Protein AF-K4H9W8-F1 (afdb_monomer)

Organism: Anniella pulchra (NCBI:txid51957)

Sequence (143 aa):
IAGLVKGAHAGQGLGNAFLSHISACDGIFHLLRSFDDDDITHIEGSVEPVRDIEIIHEELRLKDEEMIMPIIDKLEKVAVRGGDKKLKPEYDIMCKIKSWVIDEKKPVRFYHDWNDKEIDVLNKYLFLTSKPMIYLVNLSEKD

pLDDT: mean 89.05, std 9.46, range [46.97, 97.44]

InterPro domains:
  IPR023192 TGS-like domain superfamily [G3DSA:1.10.150.300] (41-131)
  IPR027417 P-loop containing nucleoside triphosphate hydrolase [SSF52540] (1-142)
  IPR031167 OBG-type guanine nucleotide-binding (G) domain [PS51710] (1-143)

Mean predicted aligned error: 5.2 Å

Nearest PDB structures (foldseek):
  7y9i-assembly1_A  TM=8.765E-01  e=2.970E-10  Arabidopsis thaliana
  8w51-assembly1_y  TM=8.673E-01  e=8.167E-10  Escherichia coli
  5ee0-assembly1_A  TM=8.818E-01  e=6.900E-10  Oryza sativa Japonica Group
  1ni3-assembly1_A  TM=8.364E-01  e=4.167E-09  Schizosaccharomyces pombe
  3a98-assembly2_C  TM=3.569E-01  e=1.534E+00  Homo sapiens

Structure (mmCIF, N/CA/C/O backbone):
data_AF-K4H9W8-F1
#
_entry.id   AF-K4H9W8-F1
#
loop_
_atom_site.group_PDB
_atom_site.id
_atom_site.type_symbol
_atom_site.label_atom_id
_atom_site.label_alt_id
_atom_site.label_comp_id
_atom_site.label_asym_id
_atom_site.label_entity_id
_atom_site.label_seq_id
_atom_site.pdbx_PDB_ins_code
_atom_site.Cartn_x
_atom_site.Cartn_y
_atom_site.Cartn_z
_atom_site.occupancy
_atom_site.B_iso_or_equiv
_atom_site.auth_seq_id
_atom_site.auth_comp_id
_atom_site.auth_asym_id
_atom_site.auth_atom_id
_atom_site.pdbx_PDB_model_num
ATOM 1 N N . ILE A 1 1 ? -0.582 -5.292 16.988 1.00 46.97 1 ILE A N 1
ATOM 2 C CA . ILE A 1 1 ? 0.657 -4.506 16.761 1.00 46.97 1 ILE A CA 1
ATOM 3 C C . ILE A 1 1 ? 0.306 -3.042 17.035 1.00 46.97 1 ILE A C 1
ATOM 5 O O . ILE A 1 1 ? -0.759 -2.631 16.595 1.00 46.97 1 ILE A O 1
ATOM 9 N N . ALA A 1 2 ? 1.089 -2.303 17.829 1.00 53.44 2 ALA A N 1
ATOM 10 C CA . ALA A 1 2 ? 0.696 -0.981 18.340 1.00 53.44 2 ALA A CA 1
ATOM 11 C C . ALA A 1 2 ? 1.026 0.186 17.385 1.00 53.44 2 ALA A C 1
ATOM 13 O O . ALA A 1 2 ? 2.138 0.250 16.868 1.00 53.44 2 ALA A O 1
ATOM 14 N N . GLY A 1 3 ? 0.078 1.125 17.255 1.00 64.50 3 GLY A N 1
ATOM 15 C CA . GLY A 1 3 ? 0.339 2.561 17.088 1.00 64.50 3 GLY A CA 1
ATOM 16 C C . GLY A 1 3 ? 0.890 3.042 15.747 1.00 64.50 3 GLY A C 1
ATOM 17 O O . GLY A 1 3 ? 1.866 3.790 15.744 1.00 64.50 3 GLY A O 1
ATOM 18 N N . LEU A 1 4 ? 0.274 2.674 14.619 1.00 70.88 4 LEU A N 1
ATOM 19 C CA . LEU A 1 4 ? 0.430 3.522 13.436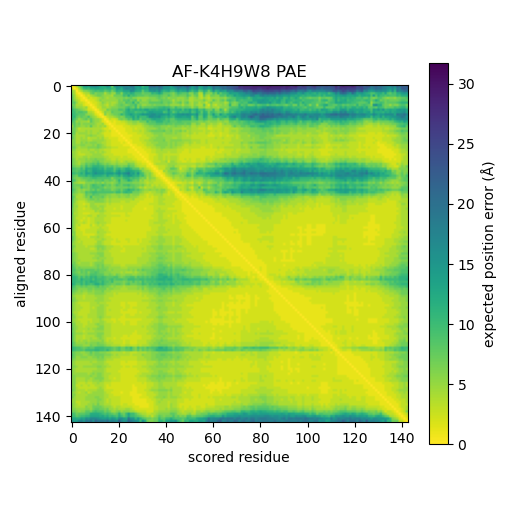 1.00 70.88 4 LEU A CA 1
ATOM 20 C C . LEU A 1 4 ? -0.365 4.812 13.672 1.00 70.88 4 LEU A C 1
ATOM 22 O O . LEU A 1 4 ? -1.519 4.763 14.091 1.00 70.88 4 LEU A O 1
ATOM 26 N N . VAL A 1 5 ? 0.261 5.947 13.401 1.00 73.06 5 VAL A N 1
ATOM 27 C CA . VAL A 1 5 ? -0.339 7.277 13.527 1.00 73.06 5 VAL A CA 1
ATOM 28 C C . VAL A 1 5 ? -0.243 7.989 12.189 1.00 73.06 5 VAL A C 1
ATOM 30 O O . VAL A 1 5 ? 0.559 7.593 11.337 1.00 73.06 5 VAL A O 1
ATOM 33 N N . LYS A 1 6 ? -1.024 9.056 12.006 1.00 79.44 6 LYS A N 1
ATOM 34 C CA . LYS A 1 6 ? -0.850 9.947 10.853 1.00 79.44 6 LYS A CA 1
ATOM 35 C C . LYS A 1 6 ? 0.613 10.398 10.753 1.00 79.44 6 LYS A C 1
ATOM 37 O O . LYS A 1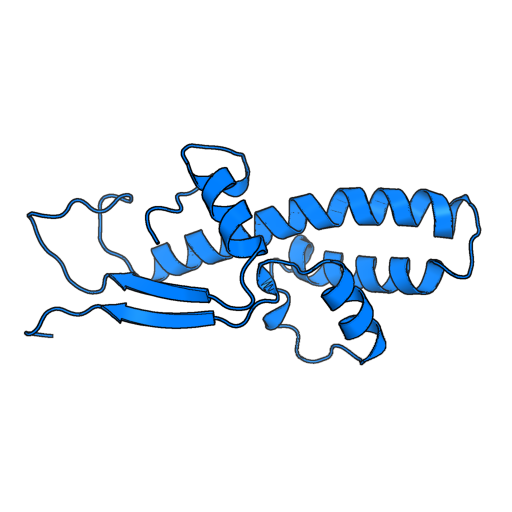 6 ? 1.201 10.822 11.745 1.00 79.44 6 LYS A O 1
ATOM 42 N N . GLY A 1 7 ? 1.189 10.312 9.559 1.00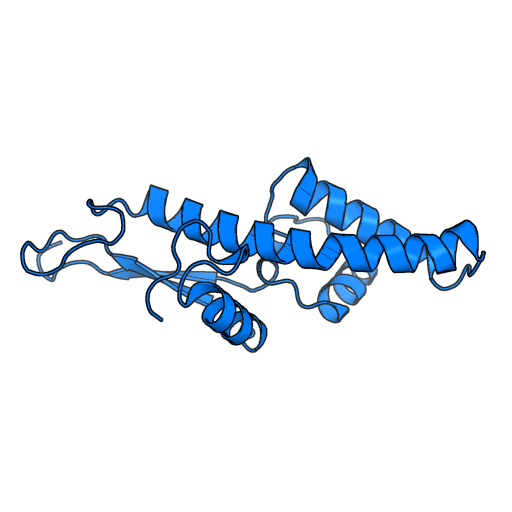 78.00 7 GLY A N 1
ATOM 43 C CA . GLY A 1 7 ? 2.583 10.659 9.278 1.00 78.00 7 GLY A CA 1
ATOM 44 C C . GLY A 1 7 ? 3.597 9.527 9.488 1.00 78.00 7 GLY A C 1
ATOM 45 O O . GLY A 1 7 ? 4.803 9.777 9.408 1.00 78.00 7 GLY A O 1
ATOM 46 N N . ALA A 1 8 ? 3.153 8.291 9.733 1.00 80.62 8 ALA A N 1
ATOM 47 C CA . ALA A 1 8 ? 4.031 7.128 9.873 1.00 80.62 8 ALA A CA 1
ATOM 48 C C . ALA A 1 8 ? 4.880 6.855 8.616 1.00 80.62 8 ALA A C 1
ATOM 50 O O . ALA A 1 8 ? 6.061 6.517 8.749 1.00 80.62 8 ALA A O 1
ATOM 51 N N . HIS A 1 9 ? 4.320 7.033 7.413 1.00 75.50 9 HIS A N 1
ATOM 52 C CA . HIS A 1 9 ? 5.037 6.878 6.139 1.00 75.50 9 HIS A CA 1
ATOM 53 C C . HIS A 1 9 ? 6.255 7.813 6.048 1.00 75.50 9 HIS A C 1
ATOM 55 O O . HIS A 1 9 ? 7.350 7.358 5.708 1.00 75.50 9 HIS A O 1
ATOM 61 N N . ALA A 1 10 ? 6.085 9.066 6.489 1.00 76.31 10 ALA A N 1
ATOM 62 C CA . ALA A 1 10 ? 7.093 10.126 6.490 1.00 76.31 10 ALA A CA 1
ATOM 63 C C . ALA A 1 10 ? 8.125 10.017 7.633 1.00 76.31 10 ALA A C 1
ATOM 65 O O . ALA A 1 10 ? 8.957 10.909 7.811 1.00 76.31 10 ALA A O 1
ATOM 66 N N . GLY A 1 11 ? 8.087 8.944 8.430 1.00 69.94 11 GLY A N 1
ATOM 67 C CA . GLY A 1 11 ? 9.059 8.707 9.498 1.00 69.94 11 GLY A CA 1
ATOM 68 C C . GLY A 1 11 ? 8.749 9.389 10.829 1.00 69.94 11 GLY A C 1
ATOM 69 O O . GLY A 1 11 ? 9.638 9.472 11.676 1.00 69.94 11 GLY A O 1
ATOM 70 N N . GLN A 1 12 ? 7.517 9.859 11.049 1.00 67.31 12 GLN A N 1
ATOM 71 C CA . GLN A 1 12 ? 7.117 10.348 12.368 1.00 67.31 12 GLN A CA 1
ATOM 72 C C . GLN A 1 12 ? 6.910 9.179 13.347 1.00 67.31 12 GLN A C 1
ATOM 74 O O . GLN A 1 12 ? 6.242 8.186 13.048 1.00 67.31 12 GLN A O 1
ATOM 79 N N . GLY A 1 13 ? 7.496 9.300 14.542 1.00 66.31 13 GLY A N 1
ATOM 80 C CA . GLY A 1 13 ? 7.389 8.299 15.606 1.00 66.31 13 GLY A CA 1
ATOM 81 C C . GLY A 1 13 ? 8.024 6.944 15.259 1.00 66.31 13 GLY A C 1
ATOM 82 O O . GLY A 1 13 ? 8.989 6.854 14.505 1.00 66.31 13 GLY A O 1
ATOM 83 N N . LEU A 1 14 ? 7.475 5.865 15.826 1.00 65.12 14 LEU A N 1
ATOM 84 C CA . LEU A 1 14 ? 7.913 4.481 15.570 1.00 65.12 14 LEU A CA 1
ATOM 85 C C . LEU A 1 14 ? 7.293 3.877 14.288 1.00 65.12 14 LEU A C 1
ATOM 87 O O . LEU A 1 14 ? 7.533 2.710 13.971 1.00 65.12 14 LEU A O 1
ATOM 91 N N . GLY A 1 15 ? 6.515 4.662 13.531 1.00 72.25 15 GLY A N 1
ATOM 92 C CA . GLY A 1 15 ? 5.702 4.195 12.405 1.00 72.25 15 GLY A CA 1
ATOM 93 C C . GLY A 1 15 ? 6.502 3.606 11.239 1.00 72.25 15 GLY A C 1
ATOM 94 O O . GLY A 1 15 ? 6.111 2.586 10.679 1.00 72.25 15 GLY A O 1
ATOM 95 N N . ASN A 1 16 ? 7.672 4.161 10.910 1.00 73.94 16 ASN A N 1
ATOM 96 C CA . ASN A 1 16 ? 8.487 3.635 9.806 1.00 73.94 16 ASN A CA 1
ATOM 97 C C . ASN A 1 16 ? 9.101 2.255 10.119 1.00 73.94 16 ASN A C 1
ATOM 99 O O . ASN A 1 16 ? 9.172 1.391 9.246 1.00 73.94 16 ASN A O 1
ATOM 103 N N . ALA A 1 17 ? 9.490 2.009 11.377 1.00 76.81 17 ALA A N 1
ATOM 104 C CA . ALA A 1 17 ? 9.936 0.682 11.808 1.00 76.81 17 ALA A CA 1
ATOM 105 C C . ALA A 1 17 ? 8.788 -0.337 11.720 1.00 76.81 17 ALA A C 1
ATOM 107 O O . ALA A 1 17 ? 8.982 -1.467 11.277 1.00 76.81 17 ALA A O 1
ATOM 108 N N . PHE A 1 18 ? 7.571 0.087 12.064 1.00 81.31 18 PHE A N 1
ATOM 109 C CA . PHE A 1 18 ? 6.373 -0.736 11.945 1.00 81.31 18 PHE A CA 1
ATOM 110 C C . PHE A 1 18 ? 6.062 -1.102 10.489 1.00 81.31 18 PHE A C 1
ATOM 112 O O . PHE A 1 18 ? 5.829 -2.272 10.195 1.00 81.31 18 PHE A O 1
ATOM 119 N N . LEU A 1 19 ? 6.104 -0.137 9.564 1.00 83.44 19 LEU A N 1
ATOM 120 C CA . LEU A 1 19 ? 5.876 -0.391 8.137 1.00 83.44 19 LEU A CA 1
ATOM 121 C C . LEU A 1 19 ? 6.883 -1.407 7.576 1.00 83.44 19 LEU A C 1
ATOM 123 O O . LEU A 1 19 ? 6.492 -2.302 6.832 1.00 83.44 19 LEU A O 1
ATOM 127 N N . SER A 1 20 ? 8.147 -1.339 8.009 1.00 83.38 20 SER A N 1
ATOM 128 C CA . SER A 1 20 ? 9.173 -2.337 7.670 1.00 83.38 20 SER A CA 1
ATOM 129 C C . SER A 1 20 ? 8.806 -3.752 8.145 1.00 83.38 20 SER A C 1
ATOM 131 O O . SER A 1 20 ? 8.986 -4.723 7.410 1.00 83.38 20 SER A O 1
ATOM 133 N N . HIS A 1 21 ? 8.225 -3.887 9.342 1.00 86.75 21 HIS A N 1
ATOM 134 C CA . HIS A 1 21 ? 7.729 -5.178 9.822 1.00 86.75 21 HIS A CA 1
ATOM 135 C C . HIS A 1 21 ? 6.546 -5.697 8.999 1.00 86.75 21 HIS A C 1
ATOM 137 O O . HIS A 1 21 ? 6.520 -6.885 8.688 1.00 86.75 21 HIS A O 1
ATOM 143 N N . ILE A 1 22 ? 5.605 -4.833 8.593 1.00 89.06 22 ILE A N 1
ATOM 144 C CA . ILE A 1 22 ? 4.497 -5.246 7.713 1.00 89.06 22 ILE A CA 1
ATOM 145 C C . ILE A 1 22 ? 5.032 -5.752 6.370 1.00 89.06 22 ILE A C 1
ATOM 147 O O . ILE A 1 22 ? 4.514 -6.738 5.843 1.00 89.06 22 ILE A O 1
ATOM 151 N N . SER A 1 23 ? 6.072 -5.120 5.816 1.00 88.56 23 SER A N 1
ATOM 152 C CA . SER A 1 23 ? 6.688 -5.558 4.556 1.00 88.56 23 SER A CA 1
ATOM 153 C C . SER A 1 23 ? 7.126 -7.023 4.597 1.00 88.56 23 SER A C 1
ATOM 155 O O . SER A 1 23 ? 7.016 -7.708 3.582 1.00 88.56 23 SER A O 1
ATOM 157 N N . ALA A 1 24 ? 7.559 -7.508 5.765 1.00 89.62 24 ALA A N 1
ATOM 158 C CA . ALA A 1 24 ? 8.021 -8.877 5.984 1.00 89.62 24 ALA A CA 1
ATOM 159 C C . ALA A 1 24 ? 6.896 -9.907 6.223 1.00 89.62 24 ALA A C 1
ATOM 161 O O . ALA A 1 24 ? 7.190 -11.085 6.409 1.00 89.62 24 ALA A O 1
ATOM 162 N N . CYS A 1 25 ? 5.627 -9.492 6.244 1.00 92.00 25 CYS A N 1
ATOM 163 C CA . CYS A 1 25 ? 4.475 -10.376 6.438 1.00 92.00 25 CYS A CA 1
ATOM 164 C C . CYS A 1 25 ? 3.660 -10.529 5.151 1.00 92.00 25 CYS A C 1
ATOM 166 O O . CYS A 1 25 ? 3.593 -9.604 4.349 1.00 92.00 25 CYS A O 1
ATOM 168 N N . ASP A 1 26 ? 2.950 -11.642 4.985 1.00 93.19 26 ASP A N 1
ATOM 169 C CA . ASP A 1 26 ? 2.101 -11.869 3.803 1.00 93.19 26 ASP A CA 1
ATOM 170 C C . ASP A 1 26 ? 0.655 -11.391 3.977 1.00 93.19 26 ASP A C 1
ATOM 172 O O . ASP A 1 26 ? -0.097 -11.326 3.014 1.00 93.19 26 ASP A O 1
ATOM 176 N N . GLY A 1 27 ? 0.250 -11.027 5.192 1.00 92.88 27 GLY A N 1
ATOM 177 C CA . GLY A 1 27 ? -1.112 -10.603 5.501 1.00 92.88 27 GLY A CA 1
ATOM 178 C C . GLY A 1 27 ? -1.175 -9.749 6.759 1.00 92.88 27 GLY A C 1
ATOM 179 O O . GLY A 1 27 ? -0.221 -9.691 7.537 1.00 92.88 27 GLY A O 1
ATOM 180 N N . ILE A 1 28 ? -2.302 -9.064 6.945 1.00 92.12 28 ILE A N 1
ATOM 181 C CA . ILE A 1 28 ? -2.494 -8.106 8.035 1.00 92.12 28 ILE A CA 1
ATOM 182 C C . ILE A 1 28 ? -3.751 -8.469 8.827 1.00 92.12 28 ILE A C 1
ATOM 184 O O . ILE A 1 28 ? -4.854 -8.471 8.289 1.00 92.12 28 ILE A O 1
ATOM 188 N N . PHE A 1 29 ? -3.599 -8.703 10.129 1.00 93.25 29 PHE A N 1
ATOM 189 C CA . PHE A 1 29 ? -4.721 -8.657 11.065 1.00 93.25 29 PHE A CA 1
ATOM 190 C C . PHE A 1 29 ? -4.869 -7.229 11.587 1.00 93.25 29 PHE A C 1
ATOM 192 O O . PHE A 1 29 ? -4.049 -6.758 12.379 1.00 93.25 29 PHE A O 1
ATOM 199 N N . HIS A 1 30 ? -5.902 -6.532 11.123 1.00 91.38 30 HIS A N 1
ATOM 200 C CA . HIS A 1 30 ? -6.201 -5.172 11.539 1.00 91.38 30 HIS A CA 1
ATOM 201 C C . HIS A 1 30 ? -7.137 -5.201 12.745 1.00 91.38 30 HIS A C 1
ATOM 203 O O . HIS A 1 30 ? -8.353 -5.308 12.609 1.00 91.38 30 HIS A O 1
ATOM 209 N N . LEU A 1 31 ? -6.553 -5.109 13.938 1.00 89.25 31 LEU A N 1
ATOM 210 C CA . LEU A 1 31 ? -7.307 -4.979 15.180 1.00 89.25 31 LEU A CA 1
ATOM 211 C C . LEU A 1 31 ? -7.895 -3.568 15.286 1.00 89.25 31 LEU A C 1
ATOM 213 O O . LEU A 1 31 ? -7.167 -2.590 15.113 1.00 89.25 31 LEU A O 1
ATOM 217 N N . LEU A 1 32 ? -9.190 -3.484 15.564 1.00 88.06 32 LEU A N 1
ATOM 218 C CA . LEU A 1 32 ? -9.955 -2.255 15.726 1.00 88.06 32 LEU A CA 1
ATOM 219 C C . LEU A 1 32 ? -10.504 -2.206 17.145 1.00 88.06 32 LEU A C 1
ATOM 221 O O . LEU A 1 32 ? -11.067 -3.191 17.619 1.00 88.06 32 LEU A O 1
ATOM 225 N N . ARG A 1 33 ? -10.355 -1.071 17.823 1.00 86.88 33 ARG A N 1
ATOM 226 C CA . ARG A 1 33 ? -11.002 -0.836 19.116 1.00 86.88 33 ARG A CA 1
ATOM 227 C C . ARG A 1 33 ? -12.407 -0.313 18.852 1.00 86.88 33 ARG A C 1
ATOM 229 O O . ARG A 1 33 ? -12.536 0.723 18.221 1.00 86.88 33 ARG A O 1
ATOM 236 N N . SER A 1 34 ? -13.428 -1.011 19.338 1.00 86.00 34 SER A N 1
ATOM 237 C CA . SER A 1 34 ? -14.835 -0.611 19.216 1.00 86.00 34 SER A CA 1
ATOM 238 C C . SER A 1 34 ? -15.533 -0.583 20.582 1.00 86.00 34 SER A C 1
ATOM 240 O O . SER A 1 34 ? -16.704 -0.928 20.688 1.00 86.00 34 SER A O 1
ATOM 242 N N . PHE A 1 35 ? -14.797 -0.195 21.626 1.00 84.06 35 PHE A N 1
ATOM 243 C CA . PHE A 1 35 ? -15.314 0.028 22.974 1.00 84.06 35 PHE A CA 1
ATOM 244 C C . PHE A 1 35 ? -14.620 1.234 23.611 1.00 84.06 35 PHE A C 1
ATOM 246 O O . PHE A 1 35 ? -13.419 1.466 23.395 1.00 84.06 35 PHE A O 1
ATOM 253 N N . ASP A 1 36 ? -15.371 1.959 24.429 1.00 78.00 36 ASP A N 1
ATOM 254 C CA . ASP A 1 36 ? -14.857 3.039 25.259 1.00 78.00 36 ASP A CA 1
ATOM 255 C C . ASP A 1 36 ? -14.380 2.483 26.605 1.00 78.00 36 ASP A C 1
ATOM 257 O O . ASP A 1 36 ? -14.989 1.587 27.187 1.00 78.00 36 ASP A O 1
ATOM 261 N N . ASP A 1 37 ? -13.243 2.989 27.072 1.00 79.69 37 ASP A N 1
ATOM 262 C CA . ASP A 1 37 ? -12.665 2.666 28.378 1.00 79.69 37 ASP A CA 1
ATOM 263 C C . ASP A 1 37 ? -11.874 3.893 28.836 1.00 79.69 37 ASP A C 1
ATOM 265 O O . ASP A 1 37 ? -10.909 4.283 28.164 1.00 79.69 37 ASP A O 1
ATOM 269 N N . ASP A 1 38 ? -12.325 4.506 29.933 1.00 77.38 38 ASP A N 1
ATOM 270 C CA . ASP A 1 38 ? -11.776 5.743 30.500 1.00 77.38 38 ASP A CA 1
ATOM 271 C C . ASP A 1 38 ? -10.332 5.565 31.001 1.00 77.38 38 ASP A C 1
ATOM 273 O O . ASP A 1 38 ? -9.578 6.539 31.071 1.00 77.38 38 ASP A O 1
ATOM 277 N N . ASP A 1 39 ? -9.912 4.327 31.286 1.00 80.31 39 ASP A N 1
ATOM 278 C CA . ASP A 1 39 ? -8.555 4.012 31.734 1.00 80.31 39 ASP A CA 1
ATOM 279 C C . ASP A 1 39 ? -7.557 3.888 30.562 1.00 80.31 39 ASP A C 1
ATOM 281 O O . ASP A 1 39 ? -6.340 3.828 30.774 1.00 80.31 39 ASP A O 1
ATOM 285 N N . ILE A 1 40 ? -8.035 3.874 29.308 1.00 77.25 40 ILE A N 1
ATOM 286 C CA . ILE A 1 40 ? -7.204 3.681 28.110 1.00 77.25 40 ILE A CA 1
ATOM 287 C C . ILE A 1 40 ? -7.343 4.867 27.154 1.00 77.25 40 ILE A C 1
ATOM 289 O O . ILE A 1 40 ? -8.289 4.954 26.363 1.00 77.25 40 ILE A O 1
ATOM 293 N N . THR A 1 41 ? -6.325 5.727 27.118 1.00 78.81 41 THR A N 1
ATOM 294 C CA . THR A 1 41 ? -6.267 6.861 26.188 1.00 78.81 41 THR A CA 1
ATOM 295 C C . THR A 1 41 ? -6.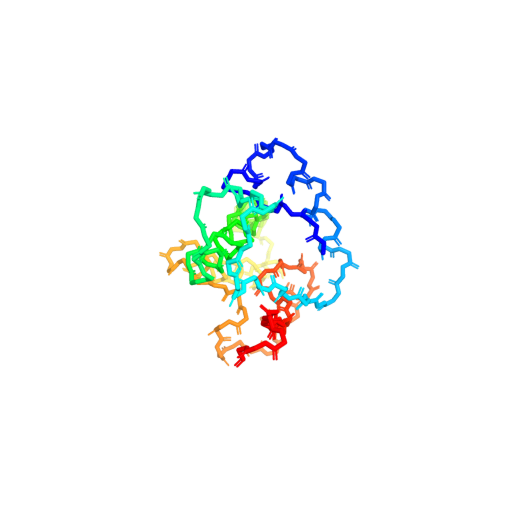134 6.409 24.731 1.00 78.81 41 THR A C 1
ATOM 297 O O . THR A 1 41 ? -5.300 5.573 24.378 1.00 78.81 41 THR A O 1
ATOM 300 N N . HIS A 1 42 ? -6.971 6.975 23.858 1.00 80.19 42 HIS A N 1
ATOM 301 C CA . HIS A 1 42 ? -6.886 6.761 22.415 1.00 80.19 42 HIS A CA 1
ATOM 302 C C . HIS A 1 42 ? -5.937 7.778 21.772 1.00 80.19 42 HIS A C 1
ATOM 304 O O . HIS A 1 42 ? -5.958 8.953 22.131 1.00 80.19 42 HIS A O 1
ATOM 310 N N . ILE A 1 43 ? -5.123 7.349 20.803 1.00 78.12 43 ILE A N 1
ATOM 311 C CA . ILE A 1 43 ? -4.081 8.203 20.203 1.00 78.12 43 ILE A CA 1
ATOM 312 C C . ILE A 1 43 ? -4.678 9.428 19.491 1.00 78.12 43 ILE A C 1
ATOM 314 O O . ILE A 1 43 ? -4.150 10.528 19.617 1.00 78.12 43 ILE A O 1
ATOM 318 N N . GLU A 1 44 ? -5.809 9.261 18.804 1.00 80.62 44 GLU A N 1
ATOM 319 C CA . GLU A 1 44 ? -6.541 10.367 18.164 1.00 80.62 44 GLU A CA 1
ATOM 320 C C . GLU A 1 44 ? -7.482 11.110 19.144 1.00 80.62 44 GLU A C 1
ATOM 322 O O . GLU A 1 44 ? -8.288 11.938 18.731 1.00 80.62 44 GLU A O 1
ATOM 327 N N . GLY A 1 45 ? -7.429 10.813 20.448 1.00 80.12 45 GLY A N 1
ATOM 328 C CA . GLY A 1 45 ? -8.224 11.475 21.492 1.00 80.12 45 GLY A CA 1
ATOM 329 C C . GLY A 1 45 ? -9.667 10.977 21.652 1.00 80.12 45 GLY A C 1
ATOM 330 O O . GLY A 1 45 ? -10.249 11.163 22.715 1.00 80.12 45 GLY A O 1
ATOM 331 N N . SER A 1 46 ? -10.230 10.303 20.648 1.00 83.88 46 SER A N 1
ATOM 332 C CA . SER A 1 46 ? -11.518 9.595 20.725 1.00 83.88 46 SER A CA 1
ATOM 333 C C . SER A 1 46 ? -11.442 8.244 20.019 1.00 83.88 46 SER A C 1
ATOM 335 O O . SER A 1 46 ? -10.627 8.088 19.107 1.00 83.88 46 SER A O 1
ATOM 337 N N . VAL A 1 47 ? -12.285 7.284 20.404 1.00 84.69 47 VAL A N 1
ATOM 338 C CA . VAL A 1 47 ? -12.424 6.002 19.696 1.00 84.69 47 VAL A CA 1
ATOM 339 C C . VAL A 1 47 ? -13.351 6.205 18.498 1.00 84.69 47 VAL A C 1
ATOM 341 O O . VAL A 1 47 ? -14.518 6.547 18.658 1.00 84.69 47 VAL A O 1
ATOM 344 N N . GLU A 1 48 ? -12.831 6.034 17.282 1.00 87.50 48 GLU A N 1
ATOM 345 C CA . GLU A 1 48 ? -13.619 6.161 16.052 1.00 87.50 48 GLU A CA 1
ATOM 346 C C . GLU A 1 48 ? -13.097 5.158 15.008 1.00 87.50 48 GLU A C 1
ATOM 348 O O . GLU A 1 48 ? -12.229 5.496 14.198 1.00 87.50 48 GLU A O 1
ATOM 353 N N . PRO A 1 49 ? -13.618 3.914 15.000 1.00 87.25 49 PRO A N 1
ATOM 354 C CA . PRO A 1 49 ? -13.023 2.814 14.240 1.00 87.25 49 PRO A CA 1
ATOM 355 C C . PRO A 1 49 ? -12.892 3.099 12.741 1.00 87.25 49 PRO A C 1
ATOM 357 O O . PRO A 1 49 ? -11.917 2.693 12.116 1.00 87.25 49 PRO A O 1
ATOM 360 N N . VAL A 1 50 ? -13.869 3.804 12.158 1.00 90.56 50 VAL A N 1
ATOM 361 C CA . VAL A 1 50 ? -13.881 4.152 10.728 1.00 90.56 50 VAL A CA 1
ATOM 362 C C . VAL A 1 50 ? -12.721 5.083 10.386 1.00 90.56 50 VAL A C 1
ATOM 364 O O . VAL A 1 50 ? -11.950 4.787 9.475 1.00 90.56 50 VAL A O 1
ATOM 367 N N . ARG A 1 51 ? -12.549 6.163 11.157 1.00 89.69 51 ARG A N 1
ATOM 368 C CA . ARG A 1 51 ? -11.434 7.101 10.992 1.00 89.69 51 ARG A CA 1
ATOM 369 C C . ARG A 1 51 ? -10.095 6.387 11.155 1.00 89.69 51 ARG A C 1
ATOM 371 O O . ARG A 1 51 ? -9.173 6.624 10.381 1.00 89.69 51 ARG A O 1
ATOM 378 N N . ASP A 1 52 ? -9.986 5.502 12.140 1.00 88.19 52 ASP A N 1
ATOM 379 C CA . ASP A 1 52 ? -8.740 4.790 12.409 1.00 88.19 52 ASP A CA 1
ATOM 380 C C . ASP A 1 52 ? -8.371 3.844 11.249 1.00 88.19 52 ASP A C 1
ATOM 382 O O . ASP A 1 52 ? -7.214 3.826 10.828 1.00 88.19 52 ASP A O 1
ATOM 386 N N . ILE A 1 53 ? -9.345 3.136 10.655 1.00 90.50 53 ILE A N 1
ATOM 387 C CA . ILE A 1 53 ? -9.136 2.336 9.430 1.00 90.50 53 ILE A CA 1
ATOM 388 C C . ILE A 1 53 ? -8.619 3.213 8.289 1.00 90.50 53 ILE A C 1
ATOM 390 O O . ILE A 1 53 ? -7.659 2.841 7.610 1.00 90.50 53 ILE A O 1
ATOM 394 N N . GLU A 1 54 ? -9.258 4.362 8.058 1.00 91.31 54 GLU A N 1
ATOM 395 C CA . GLU A 1 54 ? -8.888 5.279 6.976 1.00 91.31 54 GLU A CA 1
ATOM 396 C C . GLU A 1 54 ? -7.452 5.780 7.130 1.00 91.31 54 GLU A C 1
ATOM 398 O O . GLU A 1 54 ? -6.701 5.789 6.154 1.00 91.31 54 GLU A O 1
ATOM 403 N N . ILE A 1 55 ? -7.040 6.113 8.357 1.00 89.94 55 ILE A N 1
ATOM 404 C CA . ILE A 1 55 ? -5.661 6.506 8.664 1.00 89.94 55 ILE A CA 1
ATOM 405 C C . ILE A 1 55 ? -4.695 5.384 8.294 1.00 89.94 55 ILE A C 1
ATOM 407 O O . ILE A 1 55 ? -3.746 5.619 7.549 1.00 89.94 55 ILE A O 1
ATOM 411 N N . ILE A 1 56 ? -4.935 4.156 8.766 1.00 89.81 56 ILE A N 1
ATOM 412 C CA . ILE A 1 56 ? -4.053 3.023 8.455 1.00 89.81 56 ILE A CA 1
ATOM 413 C C . ILE A 1 56 ? -3.976 2.791 6.946 1.00 89.81 56 ILE A C 1
ATOM 415 O O . ILE A 1 56 ? -2.887 2.611 6.403 1.00 89.81 56 ILE A O 1
ATOM 419 N N . HIS A 1 57 ? -5.113 2.792 6.253 1.00 92.31 57 HIS A N 1
ATOM 420 C CA . HIS A 1 57 ? -5.158 2.574 4.810 1.00 92.31 57 HIS A CA 1
ATOM 421 C C . HIS A 1 57 ? -4.371 3.631 4.038 1.00 92.31 57 HIS A C 1
ATOM 423 O O . HIS A 1 57 ? -3.620 3.273 3.127 1.00 92.31 57 HIS A O 1
ATOM 429 N N . GLU A 1 58 ? -4.517 4.899 4.413 1.00 93.12 58 GLU A N 1
ATOM 430 C CA . GLU A 1 58 ? -3.810 5.995 3.763 1.00 93.12 58 GLU A CA 1
ATOM 431 C C . GLU A 1 58 ? -2.303 5.915 4.021 1.00 93.12 58 GLU A C 1
ATOM 433 O O . GLU A 1 58 ? -1.520 6.038 3.085 1.00 93.12 58 GLU A O 1
ATOM 438 N N . GLU A 1 59 ? -1.869 5.601 5.241 1.00 92.12 59 GLU A N 1
ATOM 439 C CA . GLU A 1 59 ? -0.444 5.447 5.557 1.00 92.12 59 GLU A CA 1
ATOM 440 C C . GLU A 1 59 ? 0.212 4.285 4.789 1.00 92.12 59 GLU A C 1
ATOM 442 O O . GLU A 1 59 ? 1.337 4.415 4.299 1.00 92.12 59 GLU A O 1
ATOM 447 N N . LEU A 1 60 ? -0.492 3.158 4.619 1.00 93.88 60 LEU A N 1
ATOM 448 C CA . LEU A 1 60 ? -0.012 2.050 3.783 1.00 93.88 60 LEU A CA 1
ATOM 449 C C . LEU A 1 60 ? 0.082 2.459 2.306 1.00 93.88 60 LEU A C 1
ATOM 451 O O . LEU A 1 60 ? 1.057 2.115 1.638 1.00 93.88 60 LEU A O 1
ATOM 455 N N . ARG A 1 61 ? -0.915 3.196 1.800 1.00 95.56 61 ARG A N 1
ATOM 456 C CA . ARG A 1 61 ? -0.952 3.684 0.413 1.00 95.56 61 ARG A CA 1
ATOM 457 C C . ARG A 1 61 ? 0.170 4.678 0.142 1.00 95.56 61 ARG A C 1
ATOM 459 O O . ARG A 1 61 ? 0.857 4.549 -0.866 1.00 95.56 61 ARG A O 1
ATOM 466 N N . LEU A 1 62 ? 0.380 5.633 1.044 1.00 94.38 62 LEU A N 1
ATOM 467 C CA . LEU A 1 62 ? 1.454 6.618 0.943 1.00 94.38 62 LEU A CA 1
ATOM 468 C C . LEU A 1 62 ? 2.824 5.941 0.965 1.00 94.38 62 LEU A C 1
ATOM 470 O O . LEU A 1 62 ? 3.719 6.336 0.220 1.00 94.38 62 LEU A O 1
ATOM 474 N N . LYS A 1 63 ? 2.980 4.860 1.740 1.00 92.88 63 LYS A N 1
ATOM 475 C CA . LYS A 1 63 ? 4.221 4.087 1.701 1.00 92.88 63 LYS A CA 1
ATOM 476 C C . LYS A 1 63 ? 4.438 3.375 0.367 1.00 92.88 63 LYS A C 1
ATOM 478 O O . LYS A 1 63 ? 5.563 3.340 -0.126 1.00 92.88 63 LYS A O 1
ATOM 483 N N . ASP A 1 64 ? 3.381 2.836 -0.234 1.00 95.81 64 ASP A N 1
ATOM 484 C CA . ASP A 1 64 ? 3.462 2.271 -1.583 1.00 95.81 64 ASP A CA 1
ATOM 485 C C . ASP A 1 64 ? 3.776 3.340 -2.633 1.00 95.81 64 ASP A C 1
ATOM 487 O O . ASP A 1 64 ? 4.599 3.103 -3.513 1.00 95.81 64 ASP A O 1
ATOM 491 N N . GLU A 1 65 ? 3.195 4.532 -2.518 1.00 95.69 65 GLU A N 1
ATOM 492 C CA . GLU A 1 65 ? 3.487 5.686 -3.374 1.00 95.69 65 GLU A CA 1
ATOM 493 C C . GLU A 1 65 ? 4.977 6.075 -3.325 1.00 95.69 65 GLU A C 1
ATOM 495 O O . GLU A 1 65 ? 5.613 6.201 -4.377 1.00 95.69 65 GLU A O 1
ATOM 500 N N . GLU A 1 66 ? 5.569 6.147 -2.127 1.00 94.00 66 GLU A N 1
ATOM 501 C CA . GLU A 1 66 ? 7.013 6.364 -1.945 1.00 94.00 66 GLU A CA 1
ATOM 502 C C . GLU A 1 66 ? 7.873 5.285 -2.620 1.00 94.00 66 GLU A C 1
ATOM 504 O O . GLU A 1 66 ? 8.967 5.580 -3.104 1.00 94.00 66 GLU A O 1
ATOM 509 N N . MET A 1 67 ? 7.402 4.035 -2.665 1.00 94.06 67 MET A N 1
ATOM 510 C CA . MET A 1 67 ? 8.113 2.935 -3.325 1.00 94.06 67 MET A CA 1
ATOM 511 C C . MET A 1 67 ? 7.947 2.964 -4.849 1.00 94.06 67 MET A C 1
ATOM 513 O O . MET A 1 67 ? 8.916 2.749 -5.578 1.00 94.06 67 MET A O 1
ATOM 517 N N . ILE A 1 68 ? 6.741 3.246 -5.345 1.00 96.69 68 ILE A N 1
ATOM 518 C CA . ILE A 1 68 ? 6.385 3.223 -6.770 1.00 96.69 68 ILE A CA 1
ATOM 519 C C . ILE A 1 68 ? 7.171 4.275 -7.561 1.00 96.69 68 ILE A C 1
ATOM 521 O O . ILE A 1 68 ? 7.698 3.969 -8.635 1.00 96.69 68 ILE A O 1
ATOM 525 N N . MET A 1 69 ? 7.281 5.497 -7.038 1.00 95.62 69 MET A N 1
ATOM 526 C CA . MET A 1 69 ? 7.910 6.624 -7.739 1.00 95.62 69 MET A CA 1
ATOM 527 C C . MET A 1 69 ? 9.363 6.351 -8.189 1.00 95.62 69 MET A C 1
ATOM 529 O O . MET A 1 69 ? 9.630 6.410 -9.394 1.00 95.62 69 MET A O 1
ATOM 533 N N . PRO A 1 70 ? 10.313 5.974 -7.306 1.00 96.88 70 PRO A N 1
ATOM 534 C CA . PRO A 1 70 ? 11.694 5.706 -7.718 1.00 96.88 70 PRO A CA 1
ATOM 535 C C . PRO A 1 70 ? 11.825 4.485 -8.642 1.00 96.88 70 PRO A C 1
ATOM 537 O O . PRO A 1 70 ? 12.747 4.430 -9.464 1.00 96.88 70 PRO A O 1
ATOM 540 N N . ILE A 1 71 ? 10.917 3.506 -8.536 1.00 96.38 71 ILE A N 1
ATOM 541 C CA . ILE A 1 71 ? 10.877 2.345 -9.434 1.00 96.38 71 ILE A CA 1
ATOM 542 C C . ILE A 1 71 ? 10.535 2.795 -10.856 1.00 96.38 71 ILE A C 1
ATOM 544 O O . ILE A 1 71 ? 11.244 2.434 -11.800 1.00 96.38 71 ILE A O 1
ATOM 548 N N . ILE A 1 72 ? 9.488 3.608 -11.011 1.00 96.06 72 ILE A N 1
ATOM 549 C CA . ILE A 1 72 ? 9.057 4.125 -12.314 1.00 96.06 72 ILE A CA 1
ATOM 550 C C . ILE A 1 72 ? 10.136 4.999 -12.933 1.00 96.06 72 ILE A C 1
ATOM 552 O O . ILE A 1 72 ? 10.471 4.786 -14.095 1.00 96.06 72 ILE A O 1
ATOM 556 N N . ASP A 1 73 ? 10.747 5.903 -12.166 1.00 96.50 73 ASP A N 1
ATOM 557 C CA . ASP A 1 73 ? 11.821 6.769 -12.665 1.00 96.50 73 ASP A CA 1
ATOM 558 C C . ASP A 1 73 ? 13.005 5.963 -13.214 1.00 96.50 73 ASP A C 1
ATOM 560 O O . ASP A 1 73 ? 13.612 6.309 -14.235 1.00 96.50 73 ASP A O 1
ATOM 564 N N . LYS A 1 74 ? 13.360 4.864 -12.538 1.00 96.44 74 LYS A N 1
ATOM 565 C CA . LYS A 1 74 ? 14.417 3.957 -12.992 1.00 96.44 74 LYS A CA 1
ATOM 566 C C . LYS A 1 74 ? 14.003 3.220 -14.265 1.00 96.44 74 LYS A C 1
ATOM 568 O O . LYS A 1 74 ? 14.796 3.150 -15.206 1.00 96.44 74 LYS A O 1
ATOM 573 N N . LEU A 1 75 ? 12.786 2.680 -14.301 1.00 95.81 75 LEU A N 1
ATOM 574 C CA . LEU A 1 75 ? 12.260 1.964 -15.462 1.00 95.81 75 LEU A CA 1
ATOM 575 C C . LEU A 1 75 ? 12.110 2.888 -16.676 1.00 95.81 75 LEU A C 1
ATOM 577 O O . LEU A 1 75 ? 12.488 2.492 -17.771 1.00 95.81 75 LEU A O 1
ATOM 581 N N . GLU A 1 76 ? 11.665 4.132 -16.505 1.00 95.81 76 GLU A N 1
ATOM 582 C CA . GLU A 1 76 ? 11.552 5.111 -17.590 1.00 95.81 76 GLU A CA 1
ATOM 583 C C . GLU A 1 76 ? 12.921 5.384 -18.227 1.00 95.81 76 GLU A C 1
ATOM 585 O O . GLU A 1 76 ? 13.080 5.344 -19.451 1.00 95.81 76 GLU A O 1
ATOM 590 N N . LYS A 1 77 ? 13.944 5.614 -17.392 1.00 96.69 77 LYS A N 1
ATOM 591 C CA . LYS A 1 77 ? 15.310 5.884 -17.859 1.00 96.69 77 LYS A CA 1
ATOM 592 C C . LYS A 1 77 ? 15.871 4.729 -18.683 1.00 96.69 77 LYS A C 1
ATOM 594 O O . LYS A 1 77 ? 16.495 4.979 -19.709 1.00 96.69 77 LYS A O 1
ATOM 599 N N . VAL A 1 78 ? 15.655 3.483 -18.264 1.00 95.31 78 VAL A N 1
ATOM 600 C CA . VAL A 1 78 ? 16.249 2.315 -18.936 1.00 95.31 78 VAL A CA 1
ATOM 601 C C . VAL A 1 78 ? 15.378 1.810 -20.091 1.00 95.31 78 VAL A C 1
ATOM 603 O O . VAL A 1 78 ? 15.879 1.611 -21.196 1.00 95.31 78 VAL A O 1
ATOM 606 N N . ALA A 1 79 ? 14.075 1.637 -19.873 1.00 95.00 79 ALA A N 1
ATOM 607 C CA . ALA A 1 79 ? 13.164 1.046 -20.849 1.00 95.00 79 ALA A CA 1
ATOM 608 C C . ALA A 1 79 ? 12.751 2.030 -21.952 1.00 95.00 79 ALA A C 1
ATOM 610 O O . ALA A 1 79 ? 12.726 1.667 -23.126 1.00 95.00 79 ALA A O 1
ATOM 611 N N . VAL A 1 80 ? 12.427 3.278 -21.588 1.00 92.44 80 VAL A N 1
ATOM 612 C CA . VAL A 1 80 ? 11.923 4.280 -22.541 1.00 92.44 80 VAL A CA 1
ATOM 613 C C . VAL A 1 80 ? 13.078 5.067 -23.144 1.00 92.44 80 VAL A C 1
ATOM 615 O O . VAL A 1 80 ? 13.246 5.069 -24.360 1.00 92.44 80 VAL A O 1
ATOM 618 N N . ARG A 1 81 ? 13.905 5.707 -22.307 1.00 92.94 81 ARG A N 1
ATOM 619 C CA . ARG A 1 81 ? 15.008 6.558 -22.792 1.00 92.94 81 ARG A CA 1
ATOM 620 C C . ARG A 1 81 ? 16.203 5.738 -23.282 1.00 92.94 81 ARG A C 1
ATOM 622 O O . ARG A 1 81 ? 16.807 6.090 -24.288 1.00 9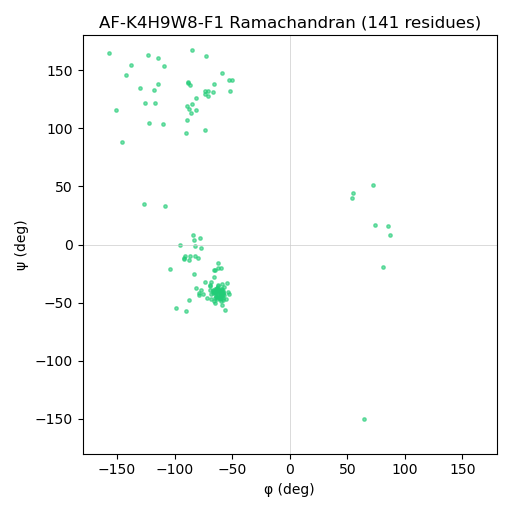2.94 81 ARG A O 1
ATOM 629 N N . GLY A 1 82 ? 16.524 4.643 -22.591 1.00 92.88 82 GLY A N 1
ATOM 630 C CA . GLY A 1 82 ? 17.586 3.703 -22.967 1.00 92.88 82 GLY A CA 1
ATOM 631 C C . GLY A 1 82 ? 17.192 2.700 -24.057 1.00 92.88 82 GLY A C 1
ATOM 632 O O . GLY A 1 82 ? 18.064 2.034 -24.610 1.00 92.88 82 GLY A O 1
ATOM 633 N N . GLY A 1 83 ? 15.901 2.601 -24.392 1.00 92.88 83 GLY A N 1
ATOM 634 C CA . GLY A 1 83 ? 15.399 1.758 -25.479 1.00 92.88 83 GLY A CA 1
ATOM 635 C C . GLY A 1 83 ? 15.383 0.253 -25.191 1.00 92.88 83 GLY A C 1
ATOM 636 O O . GLY A 1 83 ? 15.279 -0.537 -26.135 1.00 92.88 83 GLY A O 1
ATOM 637 N N . ASP A 1 84 ? 15.476 -0.174 -23.925 1.00 93.81 84 ASP A N 1
ATOM 638 C CA . ASP A 1 84 ? 15.384 -1.595 -23.579 1.00 93.81 84 ASP A CA 1
ATOM 639 C C . ASP A 1 84 ? 13.941 -2.113 -23.690 1.00 93.81 84 ASP A C 1
ATOM 641 O O . ASP A 1 84 ? 13.112 -2.000 -22.781 1.00 93.81 84 ASP A O 1
ATOM 645 N N . LYS A 1 85 ? 13.656 -2.755 -24.826 1.00 93.31 85 LYS A N 1
ATOM 646 C CA . LYS A 1 85 ? 12.345 -3.338 -25.136 1.00 93.31 85 LYS A CA 1
ATOM 647 C C . LYS A 1 85 ? 11.925 -4.453 -24.176 1.00 93.31 85 LYS A C 1
ATOM 649 O O . LYS A 1 85 ? 10.734 -4.741 -24.109 1.00 93.31 85 LYS A O 1
ATOM 654 N N . LYS A 1 86 ? 12.854 -5.083 -23.445 1.00 93.81 86 LYS A N 1
ATOM 655 C CA . LYS A 1 86 ? 12.514 -6.149 -22.488 1.00 93.81 86 LYS A CA 1
ATOM 656 C C . LYS A 1 86 ? 11.854 -5.598 -21.228 1.00 93.81 86 LYS A C 1
ATOM 658 O O . LYS A 1 86 ? 10.999 -6.268 -20.662 1.00 93.81 86 LYS A O 1
ATOM 663 N N . LEU A 1 87 ? 12.223 -4.384 -20.815 1.00 94.12 87 LEU A N 1
ATOM 664 C CA . LEU A 1 87 ? 11.692 -3.728 -19.614 1.00 94.12 87 LEU A CA 1
ATOM 665 C C . LEU A 1 87 ? 10.472 -2.846 -19.897 1.00 94.12 87 LEU A C 1
ATOM 667 O O . LEU A 1 87 ? 9.785 -2.429 -18.968 1.00 94.12 87 LEU A O 1
ATOM 671 N N . LYS A 1 88 ? 10.175 -2.574 -21.173 1.00 93.56 88 LYS A N 1
ATOM 672 C CA . LYS A 1 88 ? 9.031 -1.747 -21.570 1.00 93.56 88 LYS A CA 1
ATOM 673 C C . LYS A 1 88 ? 7.682 -2.281 -21.048 1.00 93.56 88 LYS A C 1
ATOM 675 O O . LYS A 1 88 ? 6.940 -1.470 -20.501 1.00 93.56 88 LYS A O 1
ATOM 680 N N . PRO A 1 89 ? 7.379 -3.595 -21.106 1.00 95.56 89 PRO A N 1
ATOM 681 C CA . PRO A 1 89 ? 6.146 -4.122 -20.520 1.00 95.56 89 PRO A CA 1
ATOM 682 C C . PRO A 1 89 ? 6.046 -3.890 -19.006 1.00 95.56 89 PRO A C 1
ATOM 684 O O . PRO A 1 89 ? 4.993 -3.494 -18.523 1.00 95.56 89 PRO A O 1
ATOM 687 N N . GLU A 1 90 ? 7.142 -4.084 -18.261 1.00 96.00 90 GLU A N 1
ATOM 688 C CA . GLU A 1 90 ? 7.179 -3.844 -16.808 1.00 96.00 90 GLU A CA 1
ATOM 689 C C . GLU A 1 90 ? 6.940 -2.361 -16.485 1.00 96.00 90 GLU A C 1
ATOM 691 O O . GLU A 1 90 ? 6.169 -2.044 -15.584 1.00 96.00 90 GLU A O 1
ATOM 696 N N . TYR A 1 91 ? 7.535 -1.450 -17.263 1.00 96.94 91 TYR A N 1
ATOM 697 C CA . TYR A 1 91 ? 7.287 -0.012 -17.147 1.00 96.94 91 TYR A CA 1
ATOM 698 C C . TYR A 1 91 ? 5.812 0.345 -17.375 1.00 96.94 91 TYR A C 1
ATOM 700 O O . TYR A 1 91 ? 5.230 1.059 -16.563 1.00 96.94 91 TYR A O 1
ATOM 708 N N . ASP A 1 92 ? 5.195 -0.169 -18.442 1.00 96.69 92 ASP A N 1
ATOM 709 C CA . ASP A 1 92 ? 3.799 0.144 -18.771 1.00 96.69 92 ASP A CA 1
ATOM 710 C C . ASP A 1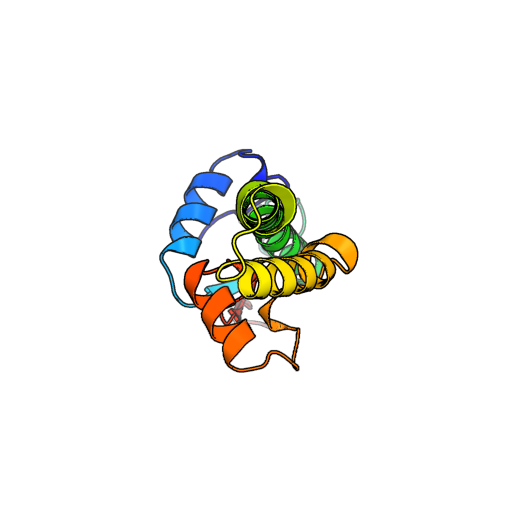 92 ? 2.833 -0.368 -17.682 1.00 96.69 92 ASP A C 1
ATOM 712 O O . ASP A 1 92 ? 1.900 0.337 -17.289 1.00 96.69 92 ASP A O 1
ATOM 716 N N . ILE A 1 93 ? 3.103 -1.554 -17.124 1.00 97.00 93 ILE A N 1
ATOM 717 C CA . ILE A 1 93 ? 2.361 -2.108 -15.981 1.00 97.00 93 ILE A CA 1
ATOM 718 C C . ILE A 1 93 ? 2.553 -1.237 -14.734 1.00 97.00 93 ILE A C 1
ATOM 720 O O . ILE A 1 93 ? 1.583 -0.899 -14.058 1.00 97.00 93 ILE A O 1
ATOM 724 N N . MET A 1 94 ? 3.784 -0.813 -14.442 1.00 97.44 94 MET A N 1
ATOM 725 C CA . MET A 1 94 ? 4.059 0.083 -13.317 1.00 97.44 94 MET A CA 1
ATOM 726 C C . MET A 1 94 ? 3.366 1.444 -13.470 1.00 97.44 94 MET A C 1
ATOM 728 O O . MET A 1 94 ? 2.873 1.987 -12.482 1.00 97.44 94 MET A O 1
ATOM 732 N N . CYS A 1 95 ? 3.233 1.971 -14.690 1.00 97.12 95 CYS A N 1
ATOM 733 C CA . CYS A 1 95 ? 2.424 3.163 -14.954 1.00 97.12 95 CYS A CA 1
ATOM 734 C C . CYS A 1 95 ? 0.933 2.938 -14.654 1.00 97.12 95 CYS A C 1
ATOM 736 O O . CYS A 1 95 ? 0.297 3.817 -14.069 1.00 97.12 95 CYS A O 1
ATOM 738 N N . LYS A 1 96 ? 0.380 1.766 -14.995 1.00 96.88 96 LYS A N 1
ATOM 739 C CA . LYS A 1 96 ? -0.995 1.387 -14.619 1.00 96.88 96 LYS A CA 1
ATOM 740 C C . LYS A 1 96 ? -1.155 1.323 -13.095 1.00 96.88 96 LYS A C 1
ATOM 742 O O . LYS A 1 96 ? -2.103 1.893 -12.561 1.00 96.88 96 LYS A O 1
ATOM 747 N N . ILE A 1 97 ? -0.205 0.704 -12.388 1.00 96.88 97 ILE A N 1
ATOM 748 C CA . ILE A 1 97 ? -0.198 0.629 -10.916 1.00 96.88 97 ILE A CA 1
ATOM 749 C C . ILE A 1 97 ? -0.147 2.031 -10.298 1.00 96.88 97 ILE A C 1
ATOM 751 O O . ILE A 1 97 ? -0.946 2.334 -9.417 1.00 96.88 97 ILE A O 1
ATOM 755 N N . LYS A 1 98 ? 0.728 2.915 -10.793 1.00 97.00 98 LYS A N 1
ATOM 756 C CA . LYS A 1 98 ? 0.796 4.322 -10.365 1.00 97.00 98 LYS A CA 1
ATOM 757 C C . LYS A 1 98 ? -0.544 5.028 -10.525 1.00 97.00 98 LYS A C 1
ATOM 759 O O . LYS A 1 98 ? -0.987 5.694 -9.596 1.00 97.00 98 LYS A O 1
ATOM 764 N N . SER A 1 99 ? -1.190 4.874 -11.679 1.00 97.25 99 SER A N 1
ATOM 765 C CA . SER A 1 99 ? -2.492 5.495 -11.926 1.00 97.25 99 SER A CA 1
ATOM 766 C C . SER A 1 99 ? -3.536 5.055 -10.896 1.00 97.25 99 SER A C 1
ATOM 768 O O . SER A 1 99 ? -4.248 5.888 -10.345 1.00 97.25 99 SER A O 1
A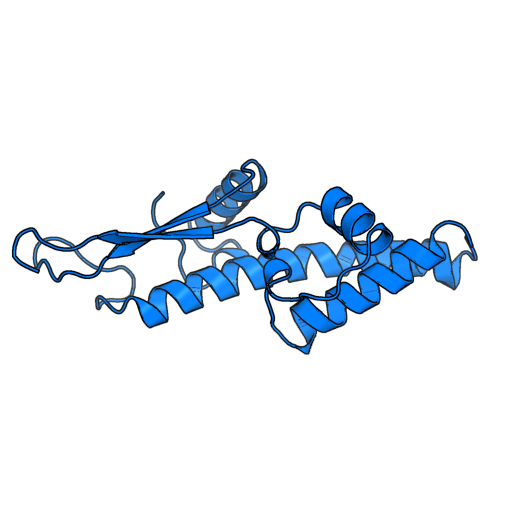TOM 770 N N . TRP A 1 100 ? -3.562 3.771 -10.542 1.00 97.38 100 TRP A N 1
ATOM 771 C CA . TRP A 1 100 ? -4.486 3.255 -9.534 1.00 97.38 100 TRP A CA 1
ATOM 772 C C . TRP A 1 100 ? -4.145 3.672 -8.091 1.00 97.38 100 TRP A C 1
ATOM 774 O O . TRP A 1 100 ? -5.012 4.090 -7.323 1.00 97.38 100 TRP A O 1
ATOM 784 N N . VAL A 1 101 ? -2.879 3.557 -7.695 1.00 97.12 101 VAL A N 1
ATOM 785 C CA . VAL A 1 101 ? -2.471 3.745 -6.293 1.00 97.12 101 VAL A CA 1
ATOM 786 C C . VAL A 1 101 ? -2.308 5.219 -5.933 1.00 97.12 101 VAL A C 1
ATOM 788 O O . VAL A 1 101 ? -2.662 5.630 -4.826 1.00 97.12 101 VAL A O 1
ATOM 791 N N . ILE A 1 102 ? -1.786 6.019 -6.862 1.00 96.56 102 ILE A N 1
ATOM 792 C CA . ILE A 1 102 ? -1.438 7.424 -6.629 1.00 96.56 102 ILE A CA 1
ATOM 793 C C . ILE A 1 102 ? -2.546 8.339 -7.145 1.00 96.56 102 ILE A C 1
ATOM 795 O O . ILE A 1 102 ? -3.079 9.136 -6.376 1.00 96.56 102 ILE A O 1
ATOM 799 N N . ASP A 1 103 ? -2.928 8.209 -8.420 1.00 96.00 103 ASP A N 1
ATOM 800 C CA . ASP A 1 103 ? -3.861 9.165 -9.036 1.00 96.00 103 ASP A CA 1
ATOM 801 C C . ASP A 1 103 ? -5.308 8.918 -8.559 1.00 96.00 103 ASP A C 1
ATOM 803 O O . ASP A 1 103 ? -6.014 9.857 -8.193 1.00 96.00 103 ASP A O 1
ATOM 807 N N . GLU A 1 104 ? -5.732 7.653 -8.484 1.00 96.44 104 GLU A N 1
ATOM 808 C CA . GLU A 1 104 ? -7.056 7.243 -7.980 1.00 96.44 104 GLU A CA 1
ATOM 809 C C . GLU A 1 104 ? -7.104 7.061 -6.452 1.00 96.44 104 GLU A C 1
ATOM 811 O O . GLU A 1 104 ? -8.185 6.895 -5.885 1.00 96.44 104 GLU A O 1
ATOM 816 N N . LYS A 1 105 ? -5.946 7.088 -5.778 1.00 96.56 105 LYS A N 1
ATOM 817 C CA . LYS A 1 105 ? -5.784 6.870 -4.330 1.00 96.56 105 LYS A CA 1
ATOM 818 C C . LYS A 1 105 ? -6.385 5.559 -3.805 1.00 96.56 105 LYS A C 1
ATOM 820 O O . LYS A 1 105 ? -6.964 5.526 -2.718 1.00 96.56 105 LYS A O 1
ATOM 825 N N . LYS A 1 106 ? -6.241 4.456 -4.546 1.00 95.56 106 LYS A N 1
ATOM 826 C CA . LYS A 1 106 ? -6.825 3.159 -4.169 1.00 95.56 106 LYS A CA 1
ATOM 827 C C . LYS A 1 106 ? -5.763 2.097 -3.846 1.00 95.56 106 LYS A C 1
ATOM 829 O O . LYS A 1 106 ? -4.785 1.958 -4.574 1.00 95.56 106 LYS A O 1
ATOM 834 N N . PRO A 1 107 ? -5.958 1.293 -2.784 1.00 95.94 107 PRO A N 1
ATOM 835 C CA . PRO A 1 107 ? -5.131 0.122 -2.491 1.00 95.94 107 PRO A CA 1
ATOM 836 C C . PRO A 1 107 ? -5.016 -0.844 -3.677 1.00 95.94 107 PRO A C 1
ATOM 838 O O . PRO A 1 107 ? -6.015 -1.124 -4.346 1.00 95.94 107 PRO A O 1
ATOM 841 N N . VAL A 1 108 ? -3.833 -1.433 -3.886 1.00 96.62 108 VAL A N 1
ATOM 842 C CA . VAL A 1 108 ? -3.583 -2.415 -4.963 1.00 96.62 108 VAL A CA 1
ATOM 843 C C . VAL A 1 108 ? -4.593 -3.567 -4.939 1.00 96.62 108 VAL A C 1
ATOM 845 O O . VAL A 1 108 ? -5.116 -3.948 -5.987 1.00 96.62 108 VAL A O 1
ATOM 848 N N . ARG A 1 109 ? -4.909 -4.092 -3.747 1.00 94.81 109 ARG A N 1
ATOM 849 C CA . ARG A 1 109 ? -5.820 -5.236 -3.553 1.00 94.81 109 ARG A CA 1
ATOM 850 C C . ARG A 1 109 ? -7.265 -5.014 -4.012 1.00 94.81 109 ARG A C 1
ATOM 852 O O . ARG A 1 109 ? -8.004 -5.984 -4.121 1.00 94.81 109 ARG A O 1
ATOM 859 N N . PHE A 1 110 ? -7.685 -3.769 -4.246 1.00 94.75 110 PHE A N 1
ATOM 860 C CA . PHE A 1 110 ? -9.054 -3.453 -4.677 1.00 94.75 110 PHE A CA 1
ATOM 861 C C . PHE A 1 110 ? -9.213 -3.305 -6.190 1.00 94.75 110 PHE A C 1
ATOM 863 O O . PHE A 1 110 ? -10.318 -3.055 -6.663 1.00 94.75 110 PHE A O 1
ATOM 870 N N . TYR A 1 111 ? -8.140 -3.456 -6.962 1.00 94.38 111 TYR A N 1
ATOM 871 C CA . TYR A 1 111 ? -8.262 -3.543 -8.410 1.00 94.38 111 TYR A CA 1
ATOM 872 C C . TYR A 1 111 ? -8.501 -5.002 -8.810 1.00 94.38 111 TYR A C 1
ATOM 874 O O . TYR A 1 111 ? -7.660 -5.865 -8.566 1.00 94.38 111 TYR A O 1
ATOM 882 N N . HIS A 1 112 ? -9.666 -5.282 -9.395 1.00 87.88 112 HIS A N 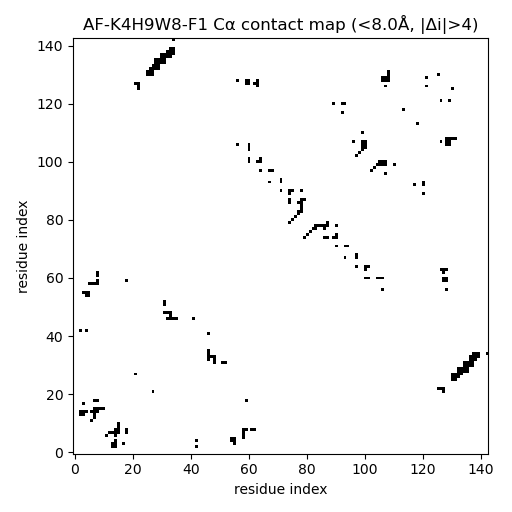1
ATOM 883 C CA . HIS A 1 112 ? -10.116 -6.651 -9.671 1.00 87.88 112 HIS A CA 1
ATOM 884 C C . HIS A 1 112 ? -9.645 -7.208 -11.022 1.00 87.88 112 HIS A C 1
ATOM 886 O O . HIS A 1 112 ? -9.699 -8.416 -11.226 1.00 87.88 112 HIS A O 1
ATOM 892 N N . ASP A 1 113 ? -9.136 -6.352 -11.912 1.00 92.69 113 ASP A N 1
ATOM 893 C CA . ASP A 1 113 ? -8.844 -6.698 -13.309 1.00 92.69 113 ASP A CA 1
ATOM 894 C C . ASP A 1 113 ? -7.334 -6.787 -13.601 1.00 92.69 113 ASP A C 1
ATOM 896 O O . ASP A 1 113 ? -6.869 -6.418 -14.686 1.00 92.69 113 ASP A O 1
ATOM 900 N N . TRP A 1 114 ? -6.535 -7.218 -12.618 1.00 94.88 114 TRP A N 1
ATOM 901 C CA . TRP A 1 114 ? -5.125 -7.533 -12.860 1.00 94.88 114 TRP A CA 1
ATOM 902 C C . TRP A 1 114 ? -5.017 -8.819 -13.683 1.00 94.88 114 TRP A C 1
ATOM 904 O O . TRP A 1 114 ? -5.574 -9.847 -13.305 1.00 94.88 114 TRP A O 1
ATOM 914 N N . ASN A 1 115 ? -4.278 -8.782 -14.791 1.00 96.25 115 ASN A N 1
ATOM 915 C CA . ASN A 1 115 ? -3.939 -10.001 -15.531 1.00 96.25 115 ASN A CA 1
ATOM 916 C C . ASN A 1 115 ? -2.694 -10.697 -14.949 1.00 96.25 115 ASN A C 1
ATOM 918 O O . ASN A 1 115 ? -1.935 -10.092 -14.196 1.00 96.25 115 ASN A O 1
ATOM 922 N N . ASP A 1 116 ? -2.437 -11.943 -15.355 1.00 96.50 116 ASP A N 1
ATOM 923 C CA . ASP A 1 116 ? -1.333 -12.760 -14.823 1.00 96.50 116 ASP A CA 1
ATOM 924 C C . ASP A 1 116 ? 0.039 -12.065 -14.896 1.00 96.50 116 ASP A C 1
ATOM 926 O O . ASP A 1 116 ? 0.808 -12.092 -13.938 1.00 96.50 116 ASP A O 1
ATOM 930 N N . LYS A 1 117 ? 0.334 -11.361 -15.998 1.00 95.50 117 LYS A N 1
ATOM 931 C CA . LYS A 1 117 ? 1.611 -10.641 -16.153 1.00 95.50 117 LYS A CA 1
ATOM 932 C C . LYS A 1 117 ? 1.708 -9.439 -15.219 1.00 95.50 117 LYS A C 1
ATOM 934 O O . LYS A 1 117 ? 2.795 -9.095 -14.766 1.00 95.50 117 LYS A O 1
ATOM 939 N N . GLU A 1 118 ? 0.589 -8.769 -14.969 1.00 96.62 118 GLU A N 1
ATOM 940 C CA . GLU A 1 118 ? 0.521 -7.654 -14.024 1.00 96.62 118 GLU A CA 1
ATOM 941 C C . GLU A 1 118 ? 0.704 -8.148 -12.587 1.00 96.62 118 GLU A C 1
ATOM 943 O O . GLU A 1 118 ? 1.433 -7.523 -11.817 1.00 96.62 118 GLU A O 1
ATOM 948 N N . ILE A 1 119 ? 0.122 -9.303 -12.255 1.00 95.75 119 ILE A N 1
ATOM 949 C CA . ILE A 1 119 ? 0.304 -9.974 -10.964 1.00 95.75 119 ILE A CA 1
ATOM 950 C C . ILE A 1 119 ? 1.774 -10.363 -10.754 1.00 95.75 119 ILE A C 1
ATOM 952 O O . ILE A 1 119 ? 2.317 -10.106 -9.681 1.00 95.75 119 ILE A O 1
ATOM 956 N N . ASP A 1 120 ? 2.452 -10.901 -11.772 1.00 96.06 120 ASP A N 1
ATOM 957 C CA . ASP A 1 120 ? 3.884 -11.225 -11.691 1.00 96.06 120 ASP A CA 1
ATOM 958 C C . ASP A 1 120 ? 4.742 -9.991 -11.356 1.00 96.06 120 ASP A C 1
ATOM 960 O O . ASP A 1 120 ? 5.658 -10.060 -10.531 1.00 96.06 120 ASP A O 1
ATOM 964 N N . VAL A 1 121 ? 4.425 -8.836 -11.954 1.00 96.06 121 VAL A N 1
ATOM 965 C CA . VAL A 1 121 ? 5.106 -7.567 -11.653 1.00 96.06 121 VAL A CA 1
ATOM 966 C C . VAL A 1 121 ? 4.778 -7.085 -10.238 1.00 96.06 121 VAL A C 1
ATOM 968 O O . VAL A 1 121 ? 5.685 -6.677 -9.516 1.00 96.06 121 VAL A O 1
ATOM 971 N N . LEU A 1 122 ? 3.520 -7.164 -9.798 1.00 95.38 122 LEU A N 1
ATOM 972 C CA . LEU A 1 122 ? 3.123 -6.801 -8.431 1.00 95.38 122 LEU A CA 1
ATOM 973 C C . LEU A 1 122 ? 3.862 -7.640 -7.377 1.00 95.38 122 LEU A C 1
ATOM 975 O O . LEU A 1 122 ? 4.402 -7.093 -6.411 1.00 95.38 122 LEU A O 1
ATOM 979 N N . ASN A 1 123 ? 3.960 -8.952 -7.600 1.00 94.62 123 ASN A N 1
ATOM 980 C CA . ASN A 1 123 ? 4.633 -9.892 -6.702 1.00 94.62 123 ASN A CA 1
ATOM 981 C C . ASN A 1 123 ? 6.148 -9.661 -6.607 1.00 94.62 123 ASN A C 1
ATOM 983 O O . ASN A 1 123 ? 6.764 -10.032 -5.612 1.00 94.62 123 ASN A O 1
ATOM 987 N N . LYS A 1 124 ? 6.764 -9.009 -7.601 1.00 94.69 124 LYS A N 1
ATOM 988 C CA . LYS A 1 124 ? 8.177 -8.602 -7.547 1.00 94.69 124 LYS A CA 1
ATOM 989 C C . LYS A 1 124 ? 8.432 -7.499 -6.516 1.00 94.69 124 LYS A C 1
ATOM 991 O O . LYS A 1 124 ? 9.524 -7.441 -5.954 1.00 94.69 124 LYS A O 1
ATOM 996 N N . TYR A 1 125 ? 7.458 -6.614 -6.299 1.00 94.19 125 TYR A N 1
ATOM 997 C CA . TYR A 1 125 ? 7.618 -5.425 -5.455 1.00 94.19 125 TYR A CA 1
ATOM 998 C C . TYR A 1 125 ? 6.967 -5.541 -4.078 1.00 94.19 125 TYR A C 1
ATOM 1000 O O . TYR A 1 125 ? 7.380 -4.827 -3.170 1.00 94.19 125 TYR A 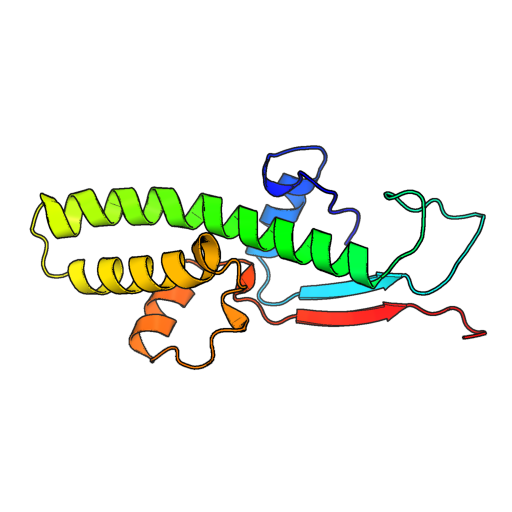O 1
ATOM 1008 N N . LEU A 1 126 ? 5.999 -6.449 -3.907 1.00 94.00 126 LEU A N 1
ATOM 1009 C CA . LEU A 1 126 ? 5.388 -6.776 -2.611 1.00 94.00 126 LEU A CA 1
ATOM 1010 C C . LEU A 1 126 ? 4.815 -5.553 -1.868 1.00 94.00 126 LEU A C 1
ATOM 1012 O O . LEU A 1 126 ? 4.990 -5.408 -0.655 1.00 94.00 126 LEU A O 1
ATOM 1016 N N . PHE A 1 127 ? 4.106 -4.689 -2.600 1.00 95.94 127 PHE A N 1
ATOM 1017 C CA . PHE A 1 127 ? 3.442 -3.495 -2.065 1.00 95.94 127 PHE A CA 1
ATOM 1018 C C . PHE A 1 127 ? 2.578 -3.808 -0.834 1.00 95.94 127 PHE A C 1
ATOM 1020 O O . PHE A 1 127 ? 1.882 -4.826 -0.782 1.00 95.94 127 PHE A O 1
ATOM 1027 N N . LEU A 1 128 ? 2.566 -2.925 0.160 1.00 95.31 128 LEU A N 1
ATOM 1028 C CA . LEU A 1 128 ? 1.840 -3.117 1.416 1.00 95.31 128 LEU A CA 1
ATOM 1029 C C . LEU A 1 128 ? 0.327 -3.213 1.201 1.00 95.31 128 LEU A C 1
ATOM 1031 O O . LEU A 1 128 ? -0.362 -4.017 1.838 1.00 95.31 128 LEU A O 1
ATOM 1035 N N . THR A 1 129 ? -0.204 -2.427 0.267 1.00 96.31 129 THR A N 1
ATOM 1036 C CA . THR A 1 129 ? -1.628 -2.426 -0.076 1.00 96.31 129 THR A CA 1
ATOM 1037 C C . THR A 1 129 ? -2.059 -3.615 -0.938 1.00 96.31 129 THR A C 1
ATOM 1039 O O . THR A 1 129 ? -3.253 -3.762 -1.200 1.00 96.31 129 THR A O 1
ATOM 1042 N N . SER A 1 130 ? -1.134 -4.493 -1.345 1.00 95.56 130 SER A N 1
ATOM 1043 C CA . SER A 1 130 ? -1.464 -5.763 -2.012 1.00 95.56 130 SER A CA 1
ATOM 1044 C C . SER A 1 130 ? -1.823 -6.881 -1.025 1.00 95.56 130 SER A C 1
ATOM 1046 O O . SER A 1 130 ? -2.575 -7.790 -1.367 1.00 95.56 130 SER A O 1
ATOM 1048 N N . LYS A 1 131 ? -1.334 -6.797 0.219 1.00 95.12 131 LYS A N 1
ATOM 1049 C CA . LYS A 1 131 ? -1.477 -7.859 1.224 1.00 95.12 131 LYS A CA 1
ATOM 1050 C C . LYS A 1 131 ? -2.954 -8.058 1.615 1.00 95.12 131 LYS A C 1
ATOM 1052 O O . LYS A 1 131 ? -3.653 -7.063 1.812 1.00 95.12 131 LYS A O 1
ATOM 1057 N N . PRO A 1 132 ? -3.473 -9.286 1.768 1.00 94.56 132 PRO A N 1
ATOM 1058 C CA . PRO A 1 132 ? -4.797 -9.508 2.342 1.00 94.56 132 PRO A CA 1
ATOM 1059 C C . PRO A 1 132 ? -4.894 -8.943 3.765 1.00 94.56 132 PRO A C 1
ATOM 1061 O O . PRO A 1 132 ? -3.921 -8.949 4.525 1.00 94.56 132 PRO A O 1
ATOM 1064 N N . MET A 1 133 ? -6.085 -8.468 4.130 1.00 93.62 133 MET A N 1
ATOM 1065 C CA . MET A 1 133 ? -6.358 -7.883 5.440 1.00 93.62 133 MET A CA 1
ATOM 1066 C C . MET A 1 133 ? -7.608 -8.507 6.061 1.00 93.62 133 MET A C 1
ATOM 1068 O O . MET A 1 133 ? -8.626 -8.656 5.390 1.00 93.62 133 MET A O 1
ATOM 1072 N N . ILE A 1 134 ? -7.524 -8.857 7.344 1.00 95.06 134 ILE A N 1
ATOM 1073 C CA . ILE A 1 134 ? -8.637 -9.359 8.155 1.00 95.06 134 ILE A CA 1
ATOM 1074 C C . ILE A 1 134 ? -8.875 -8.362 9.284 1.00 95.06 134 ILE A C 1
ATOM 1076 O O . ILE A 1 134 ? -7.972 -8.108 10.083 1.00 95.06 134 ILE A O 1
ATOM 1080 N N . TYR A 1 135 ? -10.084 -7.814 9.359 1.00 92.44 135 TYR A N 1
ATOM 1081 C CA . TYR A 1 135 ? -10.479 -6.918 10.442 1.00 92.44 135 TYR A CA 1
ATOM 1082 C C . TYR A 1 135 ? -10.886 -7.726 11.671 1.00 92.44 135 TYR A C 1
ATOM 1084 O O . TYR A 1 135 ? -11.746 -8.602 11.594 1.00 92.44 135 TYR A O 1
ATOM 1092 N N . LEU A 1 136 ? -10.263 -7.421 12.805 1.00 92.88 136 LEU A N 1
ATOM 1093 C CA . LEU A 1 136 ? -10.606 -7.972 14.108 1.00 92.88 136 LEU A CA 1
ATOM 1094 C C . LEU A 1 136 ? -11.221 -6.842 14.927 1.00 92.88 136 LEU A C 1
ATOM 1096 O O . LEU A 1 136 ? -10.510 -5.948 15.377 1.00 92.88 136 LEU A O 1
ATOM 1100 N N . VAL A 1 137 ? -12.541 -6.847 15.081 1.00 91.25 137 VAL A N 1
ATOM 1101 C CA . VAL A 1 137 ? -13.242 -5.831 15.873 1.00 91.25 137 VAL A CA 1
ATOM 1102 C C . VAL A 1 137 ? -13.230 -6.272 17.331 1.00 91.25 137 VAL A C 1
ATOM 1104 O O . VAL A 1 137 ? -13.820 -7.292 17.674 1.00 91.25 137 VAL A O 1
ATOM 1107 N N . ASN A 1 138 ? -12.514 -5.530 18.171 1.00 88.69 138 ASN A N 1
ATOM 1108 C CA . ASN A 1 138 ? -12.452 -5.772 19.603 1.00 88.69 138 ASN A CA 1
ATOM 1109 C C . ASN A 1 138 ? -13.583 -5.006 20.293 1.00 88.69 138 ASN A C 1
ATOM 1111 O O . ASN A 1 138 ? -13.632 -3.776 20.201 1.00 88.69 138 ASN A O 1
ATOM 1115 N N . LEU A 1 139 ? -14.464 -5.742 20.962 1.00 88.06 139 LEU A N 1
ATOM 1116 C CA . LEU A 1 139 ? -15.637 -5.250 21.683 1.00 88.06 139 LEU A CA 1
ATOM 1117 C C . LEU A 1 139 ? -15.462 -5.516 23.180 1.00 88.06 139 LEU A C 1
ATOM 1119 O O . LEU A 1 139 ? -14.652 -6.361 23.572 1.00 88.06 139 LEU A O 1
ATOM 1123 N N . SER A 1 140 ? -16.208 -4.797 24.019 1.00 86.50 140 SER A N 1
ATOM 1124 C CA . SER A 1 140 ? -16.296 -5.163 25.431 1.00 86.50 140 SER A CA 1
ATOM 1125 C C . SER A 1 140 ? -17.158 -6.422 25.587 1.00 86.50 140 SER A C 1
ATOM 1127 O O . SER A 1 140 ? -17.932 -6.762 24.703 1.00 86.50 140 SER A O 1
ATOM 1129 N N . GLU A 1 141 ? -17.072 -7.118 26.723 1.00 79.56 141 GLU A N 1
ATOM 1130 C CA . GLU A 1 141 ? -17.944 -8.280 26.991 1.00 79.56 141 GLU A CA 1
ATOM 1131 C C . GLU A 1 141 ? -19.446 -7.924 26.972 1.00 79.56 141 GLU A C 1
ATOM 1133 O O . GLU A 1 141 ? -20.297 -8.801 26.844 1.00 79.56 141 GLU A O 1
ATOM 1138 N N . LYS A 1 142 ? -19.781 -6.640 27.134 1.00 78.31 142 LYS A N 1
ATOM 1139 C CA . LYS A 1 142 ? -21.161 -6.151 27.222 1.00 78.31 142 LYS A CA 1
ATOM 1140 C C . LYS A 1 142 ? -21.753 -5.738 25.871 1.00 78.31 142 LYS A C 1
ATOM 1142 O O . LYS A 1 142 ? -22.964 -5.526 25.827 1.00 78.31 142 LYS A O 1
ATOM 1147 N N . ASP A 1 143 ? -20.925 -5.613 24.835 1.00 64.19 143 ASP A N 1
ATOM 1148 C CA . ASP A 1 143 ? -21.294 -5.176 23.479 1.00 64.19 143 ASP A CA 1
ATOM 1149 C C . ASP A 1 143 ? -21.342 -6.362 22.502 1.00 64.19 143 ASP A C 1
ATOM 1151 O O . ASP A 1 143 ? -22.244 -6.370 21.633 1.00 64.19 143 ASP A O 1
#

Foldseek 3Di:
DDDDDQCLLVPPDCSVVVLVVLLVDQAAEAEAEPDDDPVDADPVRDRDRVVVVVRVLLSLLVNLLVVLVVVLVVLCCCVPVVVPVVSVVLNVLSVVVCCVSPVVVDQPCPDPPQDPVSVVSCVVRSRSSNHYYDYDYDDDPVD

Solvent-accessible surface area (backbone atoms only — not comparable to full-atom values): 8428 Å² total; per-residue (Å²): 135,87,74,79,53,92,53,14,60,81,52,45,80,70,18,41,65,50,52,56,54,54,61,79,46,79,57,42,80,47,75,36,62,67,60,91,52,96,91,58,87,44,95,83,74,56,85,49,52,69,63,53,51,52,48,55,54,49,40,38,39,52,42,36,46,68,53,47,52,63,52,48,58,51,34,44,50,44,20,64,74,61,58,36,71,84,45,37,63,58,39,56,47,51,51,53,49,44,45,41,40,59,75,66,65,37,50,58,64,75,58,87,84,69,48,75,72,51,47,56,55,48,66,74,69,55,48,62,36,52,42,54,74,45,81,41,78,43,61,49,100,89,108

Secondary structure (DSSP, 8-state):
-----TTTTTT-TTHHHHHHHHHT-S-EEEEEE-S--TTS--TTSS--HHHHHHHHHHHHHHHHHHHHHHHHHHHIIIIIIS--TTTHHHHHHHHHHHIIIIIS---GGG-----HHHHHHHHHHT-GGGS-EEEEEE--TT-

Radius of gyration: 17.98 Å; Cα contacts (8 Å, |Δi|>4): 156; chains: 1; bounding box: 39×24×57 Å